Protein AF-J1HKT1-F1 (afdb_monomer_lite)

Organism: NCBI:txid1125718

pLDDT: mean 76.7, std 12.12, range [50.19, 95.56]

Radius of gyration: 25.38 Å; chains: 1; bounding box: 54×36×67 Å

InterPro domains:
  IPR025329 Protein of unknown function DUF4235 [PF14019] (13-84)

Sequence (105 aa):
MSNDTDKHNDLAWTAASALIMLASGVVAEKIVAVGWQTMTGRPAPKDDDKLLSYQLGEVAAFAIVSGAVMSLTRQLTLRQAAKWREGRELRLAGRRATAVKTLEA

Foldseek 3Di:
DDDPVVVVVVVVVVVVVVVCVVVCVVVVQVCVQVVCCVVPVDGDDPDPPPVPVCVVVVVVVCCVVVVVVVVVVVVVVVVVVVVVVVVVVVVVVVVVVVVVVVVVD

Structure (mmCIF, N/CA/C/O backbone):
data_AF-J1HKT1-F1
#
_entry.id   AF-J1HKT1-F1
#
loop_
_atom_site.group_PDB
_atom_site.id
_atom_site.type_symbol
_atom_site.label_atom_id
_atom_site.label_alt_id
_atom_site.label_comp_id
_atom_site.label_asym_id
_atom_site.label_entity_id
_atom_site.label_seq_id
_atom_site.pdbx_PDB_ins_code
_atom_site.Cartn_x
_atom_site.Cartn_y
_atom_site.Cartn_z
_atom_site.occupancy
_atom_site.B_iso_or_equiv
_atom_site.auth_seq_id
_atom_site.auth_comp_id
_atom_site.auth_asym_id
_atom_site.auth_atom_id
_atom_site.pdbx_PDB_model_num
ATOM 1 N N . MET A 1 1 ? -4.629 20.691 -35.769 1.00 50.19 1 MET A N 1
ATOM 2 C CA . MET A 1 1 ? -5.943 20.051 -35.564 1.00 50.19 1 MET A CA 1
ATOM 3 C C . MET A 1 1 ? -5.745 18.821 -34.675 1.00 50.19 1 MET A C 1
ATOM 5 O O . MET A 1 1 ? -5.502 17.752 -35.206 1.00 50.19 1 MET A O 1
ATOM 9 N N . SER A 1 2 ? -5.706 18.993 -33.347 1.00 52.00 2 SER A N 1
ATOM 10 C CA . SER A 1 2 ? -5.738 17.916 -32.334 1.00 52.00 2 SER A CA 1
ATOM 11 C C . SER A 1 2 ? -5.829 18.591 -30.959 1.00 52.00 2 SER A C 1
ATOM 13 O O . SER A 1 2 ? -4.817 19.072 -30.466 1.00 52.00 2 SER A O 1
ATOM 15 N N . ASN A 1 3 ? -7.035 18.801 -30.422 1.00 59.88 3 ASN A N 1
ATOM 16 C CA . ASN A 1 3 ? -7.208 19.326 -29.052 1.00 59.88 3 ASN A CA 1
ATOM 17 C C . ASN A 1 3 ? -8.564 18.971 -28.396 1.00 59.88 3 ASN A C 1
ATOM 19 O O . ASN A 1 3 ? -8.843 19.420 -27.287 1.00 59.88 3 ASN A O 1
ATOM 23 N N . ASP A 1 4 ? -9.437 18.206 -29.062 1.00 63.81 4 ASP A N 1
ATOM 24 C CA . ASP A 1 4 ? -10.719 17.774 -28.476 1.00 63.81 4 ASP A CA 1
ATOM 25 C C . ASP A 1 4 ? -10.661 16.345 -27.929 1.00 63.81 4 ASP A C 1
ATOM 27 O O . ASP A 1 4 ? -11.217 16.065 -26.869 1.00 63.81 4 ASP A O 1
ATOM 31 N N . THR A 1 5 ? -9.908 15.450 -28.574 1.00 68.31 5 THR A N 1
ATOM 32 C CA . THR A 1 5 ? -9.759 14.053 -28.138 1.00 68.31 5 THR A CA 1
ATOM 33 C C . THR A 1 5 ? -9.100 13.932 -26.760 1.00 68.31 5 THR A C 1
ATOM 35 O O . THR A 1 5 ? -9.460 13.056 -25.976 1.00 68.31 5 THR A O 1
ATOM 38 N N . ASP A 1 6 ? -8.180 14.843 -26.433 1.00 69.94 6 ASP A N 1
ATOM 39 C CA . ASP A 1 6 ? -7.444 14.829 -25.166 1.00 69.94 6 ASP A CA 1
ATOM 40 C C . ASP A 1 6 ? -8.334 15.220 -23.982 1.00 69.94 6 ASP A C 1
ATOM 42 O O . ASP A 1 6 ? -8.284 14.576 -22.940 1.00 69.94 6 ASP A O 1
ATOM 46 N N . LYS A 1 7 ? -9.230 16.201 -24.157 1.00 72.56 7 LYS A N 1
ATOM 47 C CA . LYS A 1 7 ? -10.152 16.642 -23.096 1.00 72.56 7 LYS A CA 1
ATOM 48 C C . LYS A 1 7 ? -11.159 15.560 -22.728 1.00 72.56 7 LYS A C 1
ATOM 50 O O . LYS A 1 7 ? -11.441 15.354 -21.553 1.00 72.56 7 LYS A O 1
ATOM 55 N N . HIS A 1 8 ? -11.703 14.857 -23.722 1.00 74.62 8 HIS A N 1
ATOM 56 C CA . HIS A 1 8 ? -12.643 13.764 -23.469 1.00 74.62 8 HIS A CA 1
ATOM 57 C C . HIS A 1 8 ? -11.978 12.595 -22.735 1.00 74.62 8 HIS A C 1
ATOM 59 O O . HIS A 1 8 ? -12.575 12.034 -21.815 1.00 74.62 8 HIS A O 1
ATOM 65 N N . ASN A 1 9 ? -10.734 12.272 -23.088 1.00 81.25 9 ASN A N 1
ATOM 66 C CA . ASN A 1 9 ? -9.964 11.244 -22.394 1.00 81.25 9 ASN A CA 1
ATOM 67 C C . ASN A 1 9 ? -9.575 11.667 -20.971 1.00 81.25 9 ASN A C 1
ATOM 69 O O . ASN A 1 9 ? -9.656 10.851 -20.056 1.00 81.25 9 ASN A O 1
ATOM 73 N N . ASP A 1 10 ? -9.215 12.932 -20.763 1.00 84.12 10 ASP A N 1
ATOM 74 C CA . ASP A 1 10 ? -8.843 13.462 -19.448 1.00 84.12 10 ASP A CA 1
ATOM 75 C C . ASP A 1 10 ? -10.047 13.512 -18.488 1.00 84.12 10 ASP A C 1
ATOM 77 O O . ASP A 1 10 ? -9.946 13.149 -17.313 1.00 84.12 10 ASP A O 1
ATOM 81 N N . LEU A 1 11 ? -11.232 13.849 -19.009 1.00 85.44 11 LEU A N 1
ATOM 82 C CA . LEU A 1 11 ? -12.495 13.786 -18.268 1.00 85.44 11 LEU A CA 1
ATOM 83 C C . LEU A 1 11 ? -12.888 12.345 -17.923 1.00 85.44 11 LEU A C 1
ATOM 85 O O . LEU A 1 11 ? -13.293 12.077 -16.791 1.00 85.44 11 LEU A O 1
ATOM 89 N N . ALA A 1 12 ? -12.741 11.408 -18.864 1.00 87.56 12 ALA A N 1
ATOM 90 C CA . ALA A 1 12 ? -12.998 9.990 -18.615 1.00 87.56 12 ALA A CA 1
ATOM 91 C C . ALA A 1 12 ? -12.036 9.416 -17.562 1.00 87.56 12 ALA A C 1
ATOM 93 O O . ALA A 1 12 ? -12.460 8.691 -16.661 1.00 87.56 12 ALA A O 1
ATOM 94 N N . TRP A 1 13 ? -10.756 9.785 -17.632 1.00 89.25 13 TRP A N 1
ATOM 95 C CA . TRP A 1 13 ? -9.741 9.382 -16.664 1.00 89.25 13 TRP A CA 1
ATOM 96 C C . TRP A 1 13 ? -9.990 9.976 -15.273 1.00 89.25 13 TRP A C 1
ATOM 98 O O . TRP A 1 13 ? -9.895 9.272 -14.264 1.00 89.25 13 TRP A O 1
ATOM 108 N N . THR A 1 14 ? -10.375 11.249 -15.207 1.00 90.00 14 THR A N 1
ATOM 109 C CA . THR A 1 14 ? -10.722 11.924 -13.950 1.00 90.00 14 THR A CA 1
ATOM 110 C C . THR A 1 14 ? -11.963 11.300 -13.313 1.00 90.00 14 THR A C 1
ATOM 112 O O . THR A 1 14 ? -11.959 11.003 -12.117 1.00 90.00 14 THR A O 1
ATOM 115 N N . ALA A 1 15 ? -13.004 11.023 -14.104 1.00 90.56 15 ALA A N 1
ATOM 116 C CA . ALA A 1 15 ? -14.214 10.356 -13.629 1.00 90.56 15 ALA A CA 1
ATOM 117 C C . ALA A 1 15 ? -13.925 8.930 -13.136 1.00 90.56 15 ALA A C 1
ATOM 119 O O . ALA A 1 15 ? -14.380 8.547 -12.058 1.00 90.56 15 ALA A O 1
ATOM 120 N N . ALA A 1 16 ? -13.119 8.164 -13.876 1.00 89.19 16 ALA A N 1
ATOM 121 C CA . ALA A 1 16 ? -12.675 6.841 -13.450 1.00 89.19 16 ALA A CA 1
ATOM 122 C C . ALA A 1 16 ? -11.882 6.910 -12.136 1.00 89.19 16 ALA A C 1
ATOM 124 O O . ALA A 1 16 ? -12.144 6.131 -11.223 1.00 89.19 16 ALA A O 1
ATOM 125 N N . SER A 1 17 ? -10.972 7.876 -11.998 1.00 90.94 17 SER A N 1
ATOM 126 C CA . SER A 1 17 ? -10.177 8.070 -10.780 1.00 90.94 17 SER A CA 1
ATOM 127 C C . SER A 1 17 ? -11.056 8.409 -9.573 1.00 90.94 17 SER A C 1
ATOM 129 O O . SER A 1 17 ? -10.889 7.825 -8.502 1.00 90.94 17 SER A O 1
ATOM 131 N N . ALA A 1 18 ? -12.045 9.288 -9.751 1.00 88.75 18 ALA A N 1
ATOM 132 C CA . ALA A 1 18 ? -13.008 9.623 -8.706 1.00 88.75 18 ALA A CA 1
ATOM 133 C C . ALA A 1 18 ? -13.865 8.409 -8.303 1.00 88.75 18 ALA A C 1
ATOM 135 O O . ALA A 1 18 ? -14.049 8.145 -7.114 1.00 88.75 18 ALA A O 1
ATOM 136 N N . LEU A 1 19 ? -14.334 7.623 -9.277 1.00 87.44 19 LEU A N 1
ATOM 137 C CA . LEU A 1 19 ? -15.085 6.391 -9.019 1.00 87.44 19 LEU A CA 1
ATOM 138 C C . LEU A 1 19 ? -14.241 5.344 -8.291 1.00 87.44 19 LEU A C 1
ATOM 140 O O . LEU A 1 19 ? -14.737 4.695 -7.373 1.00 87.44 19 LEU A O 1
ATOM 144 N N . ILE A 1 20 ? -12.965 5.206 -8.652 1.00 89.25 20 ILE A N 1
ATOM 145 C CA . ILE A 1 20 ? -12.028 4.313 -7.966 1.00 89.25 20 ILE A CA 1
ATOM 146 C C . ILE A 1 20 ? -11.818 4.769 -6.519 1.00 89.25 20 ILE A C 1
ATOM 148 O O . ILE A 1 20 ? -11.839 3.928 -5.623 1.00 89.25 20 ILE A O 1
ATOM 152 N N . MET A 1 21 ? -11.673 6.073 -6.257 1.00 87.06 21 MET A N 1
ATOM 153 C CA . MET A 1 21 ? -11.562 6.585 -4.883 1.00 87.06 21 MET A CA 1
ATOM 154 C C . MET A 1 21 ? -12.814 6.276 -4.053 1.00 87.06 21 MET A C 1
ATOM 156 O O . MET A 1 21 ? -12.688 5.840 -2.910 1.00 87.06 21 MET A O 1
ATOM 160 N N . LEU A 1 22 ? -14.011 6.428 -4.627 1.00 85.62 22 LEU A N 1
ATOM 161 C CA . LEU A 1 22 ? -15.269 6.101 -3.945 1.00 85.62 22 LEU A CA 1
ATOM 162 C C . LEU A 1 22 ? -15.424 4.590 -3.706 1.00 85.62 22 LEU A C 1
ATOM 164 O O . LEU A 1 22 ? -15.772 4.167 -2.604 1.00 85.62 22 LEU A O 1
ATOM 168 N N . ALA A 1 23 ? -15.114 3.765 -4.707 1.00 83.81 23 ALA A N 1
ATOM 169 C CA . ALA A 1 23 ? -15.161 2.308 -4.589 1.00 83.81 23 ALA A CA 1
ATOM 170 C C . ALA A 1 23 ? -14.113 1.770 -3.599 1.00 83.81 23 ALA A C 1
ATOM 172 O O . ALA A 1 23 ? -14.369 0.783 -2.904 1.00 83.81 23 ALA A O 1
ATOM 173 N N . SER A 1 24 ? -12.961 2.439 -3.490 1.00 86.25 24 SER A N 1
ATOM 174 C CA . SER A 1 24 ? -11.894 2.095 -2.547 1.00 86.25 24 SER A CA 1
ATOM 175 C C . SER A 1 24 ? -12.387 2.105 -1.102 1.00 86.25 24 SER A C 1
ATOM 177 O O . SER A 1 24 ? -12.033 1.204 -0.352 1.00 86.25 24 SER A O 1
ATOM 179 N N . GLY A 1 25 ? -13.272 3.035 -0.722 1.00 80.62 25 GLY A N 1
ATOM 180 C CA . GLY A 1 25 ? -13.851 3.063 0.627 1.00 80.62 25 GLY A CA 1
ATOM 181 C C . GLY A 1 25 ? -14.598 1.771 0.982 1.00 80.62 25 GLY A C 1
ATOM 182 O O . GLY A 1 25 ? -14.365 1.180 2.033 1.00 80.62 25 GLY A O 1
ATOM 183 N N . VAL A 1 26 ? -15.427 1.269 0.061 1.00 80.88 26 VAL A N 1
ATOM 184 C CA . VAL A 1 26 ? -16.208 0.033 0.262 1.00 80.88 26 VAL A CA 1
ATOM 185 C C . VAL A 1 26 ? -15.310 -1.205 0.267 1.00 80.88 26 VAL A C 1
ATOM 187 O O . VAL A 1 26 ? -15.497 -2.131 1.060 1.00 80.88 26 VAL A O 1
ATOM 190 N N . VAL A 1 27 ? -14.318 -1.237 -0.623 1.00 84.12 27 VAL A N 1
ATOM 191 C CA . VAL A 1 27 ? -13.366 -2.350 -0.711 1.00 84.12 27 VAL A CA 1
ATOM 192 C C . VAL A 1 27 ? -12.431 -2.368 0.501 1.00 84.12 27 VAL A C 1
ATOM 194 O O . VAL A 1 27 ? -12.127 -3.447 1.011 1.00 84.12 27 VAL A O 1
ATOM 197 N N . ALA A 1 28 ? -12.027 -1.204 1.012 1.00 81.50 28 ALA A N 1
ATOM 198 C CA . ALA A 1 28 ? -11.182 -1.078 2.194 1.00 81.50 28 ALA A CA 1
ATOM 199 C C . ALA A 1 28 ? -11.835 -1.728 3.418 1.00 81.50 28 ALA A C 1
ATOM 201 O O . ALA A 1 28 ? -11.184 -2.529 4.086 1.00 81.50 28 ALA A O 1
ATOM 202 N N . GLU A 1 29 ? -13.129 -1.489 3.661 1.00 75.81 29 GLU A N 1
ATOM 203 C CA . GLU A 1 29 ? -13.850 -2.141 4.764 1.00 75.81 29 GLU A CA 1
ATOM 204 C C . GLU A 1 29 ? -13.840 -3.670 4.644 1.00 75.81 29 GLU A C 1
ATOM 206 O O . GLU A 1 29 ? -13.625 -4.374 5.633 1.00 75.81 29 GLU A O 1
ATOM 211 N N . LYS A 1 30 ? -14.032 -4.206 3.430 1.00 80.19 30 LYS A N 1
ATOM 212 C CA . LYS A 1 30 ? -13.982 -5.656 3.188 1.00 80.19 30 LYS A CA 1
ATOM 213 C C . LYS A 1 30 ? -12.586 -6.217 3.417 1.00 80.19 30 LYS A C 1
ATOM 215 O O . LYS A 1 30 ? -12.461 -7.256 4.057 1.00 80.19 30 LYS A O 1
ATOM 220 N N . ILE A 1 31 ? -11.550 -5.540 2.928 1.00 84.62 31 ILE A N 1
ATOM 221 C CA . ILE A 1 31 ? -10.158 -5.968 3.107 1.00 84.62 31 ILE A CA 1
ATOM 222 C C . ILE A 1 31 ? -9.780 -5.954 4.588 1.00 84.62 31 ILE A C 1
ATOM 224 O O . ILE A 1 31 ? -9.183 -6.917 5.062 1.00 84.62 31 ILE A O 1
ATOM 228 N N . VAL A 1 32 ? -10.155 -4.911 5.331 1.00 81.06 32 VAL A N 1
ATOM 229 C CA . VAL A 1 32 ? -9.889 -4.815 6.773 1.00 81.06 32 VAL A CA 1
ATOM 230 C C . VAL A 1 32 ? -10.639 -5.907 7.534 1.00 81.06 32 VAL A C 1
ATOM 232 O O . VAL A 1 32 ? -10.028 -6.613 8.335 1.00 81.06 32 VAL A O 1
ATOM 235 N N . ALA A 1 33 ? -11.928 -6.109 7.251 1.00 76.31 33 ALA A N 1
ATOM 236 C CA . ALA A 1 33 ? -12.724 -7.150 7.897 1.00 76.31 33 ALA A CA 1
ATOM 237 C C . ALA A 1 33 ? -12.169 -8.557 7.623 1.00 76.31 33 ALA A C 1
ATOM 239 O O . ALA A 1 33 ? -12.013 -9.351 8.550 1.00 76.31 33 ALA A O 1
ATOM 240 N N . VAL A 1 34 ? -11.821 -8.851 6.366 1.00 81.25 34 VAL A N 1
ATOM 241 C CA . VAL A 1 34 ? -11.229 -10.135 5.968 1.00 81.25 34 VAL A CA 1
ATOM 242 C C . VAL A 1 34 ? -9.836 -10.299 6.566 1.00 81.25 34 VAL A C 1
ATOM 244 O O . VAL A 1 34 ? -9.531 -11.368 7.085 1.00 81.25 34 VAL A O 1
ATOM 247 N N . GLY A 1 35 ? -8.998 -9.263 6.549 1.00 82.19 35 GLY A N 1
ATOM 248 C CA . GLY A 1 35 ? -7.663 -9.293 7.145 1.00 82.19 35 GLY A CA 1
ATOM 249 C C . GLY A 1 35 ? -7.718 -9.561 8.648 1.00 82.19 35 GLY A C 1
ATOM 250 O O . GLY A 1 35 ? -7.015 -10.440 9.145 1.00 82.19 35 GLY A O 1
ATOM 251 N N . TRP A 1 36 ? -8.626 -8.885 9.356 1.00 80.19 36 TRP A N 1
ATOM 252 C CA . TRP A 1 36 ? -8.833 -9.087 10.786 1.00 80.19 36 TRP A CA 1
ATOM 253 C C . TRP A 1 36 ? -9.360 -10.486 11.102 1.00 80.19 36 TRP A C 1
ATOM 255 O O . TRP A 1 36 ? -8.824 -11.161 11.981 1.00 80.19 36 TRP A O 1
ATOM 265 N N . GLN A 1 37 ? -10.354 -10.961 10.349 1.00 77.62 37 GLN A N 1
ATOM 266 C CA . GLN A 1 37 ? -10.887 -12.312 10.502 1.00 77.62 37 GLN A CA 1
ATOM 267 C C . GLN A 1 37 ? -9.838 -13.380 10.172 1.00 77.62 37 GLN A C 1
ATOM 269 O O . GLN A 1 37 ? -9.779 -14.405 10.841 1.00 77.62 37 GLN A O 1
ATOM 274 N N . THR A 1 38 ? -8.979 -13.135 9.185 1.00 81.62 38 THR A N 1
ATOM 275 C CA . THR A 1 38 ? -7.909 -14.064 8.799 1.00 81.62 38 THR A CA 1
ATOM 276 C C . THR A 1 38 ? -6.829 -14.149 9.876 1.00 81.62 38 THR A C 1
ATOM 278 O O . THR A 1 38 ? -6.349 -15.238 10.171 1.00 81.62 38 THR A O 1
ATOM 281 N N . MET A 1 39 ? -6.457 -13.023 10.491 1.00 75.44 39 MET A N 1
ATOM 282 C CA . MET A 1 39 ? -5.417 -12.995 11.525 1.00 75.44 39 MET A CA 1
ATOM 283 C C . MET A 1 39 ? -5.918 -13.427 12.909 1.00 75.44 39 MET A C 1
ATOM 285 O O . MET A 1 39 ? -5.183 -14.080 13.644 1.00 75.44 39 MET A O 1
ATOM 289 N N . THR A 1 40 ? -7.147 -13.063 13.284 1.00 73.94 40 THR A N 1
ATOM 290 C CA . THR A 1 40 ? -7.673 -13.267 14.651 1.00 73.94 40 THR A CA 1
ATOM 291 C C . THR A 1 40 ? -8.751 -14.347 14.747 1.00 73.94 40 THR A C 1
ATOM 293 O O . THR A 1 40 ? -9.124 -14.746 15.851 1.00 73.94 40 THR A O 1
ATOM 296 N N . GLY A 1 41 ? -9.285 -14.815 13.614 1.00 67.38 41 GLY A N 1
ATOM 297 C CA . GLY A 1 41 ? -10.392 -15.774 13.556 1.00 67.38 41 GLY A CA 1
ATOM 298 C C . GLY A 1 41 ? -11.750 -15.205 13.982 1.00 67.38 41 GLY A C 1
ATOM 299 O O . GLY A 1 41 ? -12.726 -15.952 14.031 1.00 67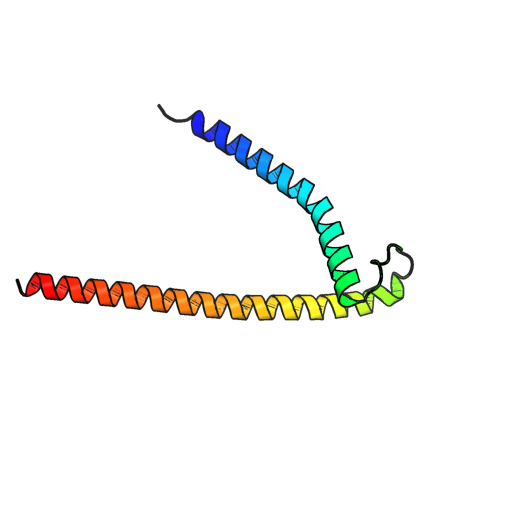.38 41 GLY A O 1
ATOM 300 N N . ARG A 1 42 ? -11.840 -13.909 14.312 1.00 63.09 42 ARG A N 1
ATOM 301 C CA . ARG A 1 42 ? -13.055 -13.253 14.823 1.00 63.09 42 ARG A CA 1
ATOM 302 C C . ARG A 1 42 ? -13.467 -12.081 13.922 1.00 63.09 42 ARG A C 1
ATOM 304 O O . ARG A 1 42 ? -12.591 -11.447 13.336 1.00 63.09 42 ARG A O 1
ATOM 311 N N . PRO A 1 43 ? -14.773 -11.779 13.786 1.00 59.94 43 PRO A N 1
ATOM 312 C CA . PRO A 1 43 ? -15.229 -10.622 13.015 1.00 59.94 43 PRO A CA 1
ATOM 313 C C . PRO A 1 43 ? -14.670 -9.317 13.605 1.00 59.94 43 PRO A C 1
ATOM 315 O O . PRO A 1 43 ? -14.569 -9.182 14.825 1.00 59.94 43 PRO A O 1
ATOM 318 N N . ALA A 1 44 ? -14.278 -8.381 12.731 1.00 53.69 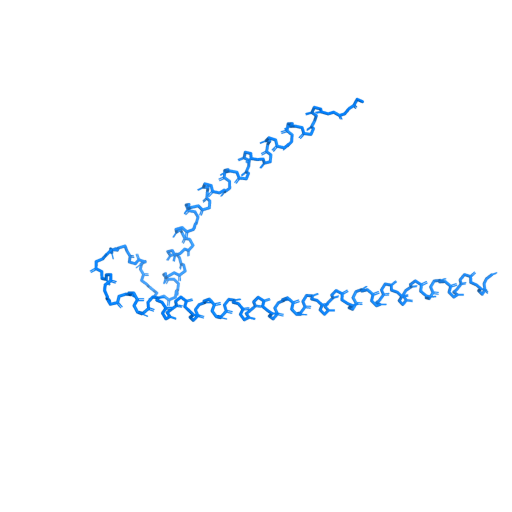44 ALA A N 1
ATOM 319 C CA . ALA A 1 44 ? -13.688 -7.098 13.116 1.00 53.69 44 ALA A CA 1
ATOM 320 C C . ALA A 1 44 ? -14.629 -6.319 14.057 1.00 53.69 44 ALA A C 1
ATOM 322 O O . ALA A 1 44 ? -15.778 -6.079 13.671 1.00 53.69 44 ALA A O 1
ATOM 323 N N . PRO A 1 45 ? -14.177 -5.947 15.273 1.00 58.38 45 PRO A N 1
ATOM 324 C CA . PRO A 1 45 ? -14.983 -5.193 16.224 1.00 58.38 45 PRO A CA 1
ATOM 325 C C . PRO A 1 45 ? -15.405 -3.852 15.620 1.00 58.38 45 PRO A C 1
ATOM 327 O O . PRO A 1 45 ? -14.570 -3.013 15.295 1.00 58.38 45 PRO A O 1
ATOM 330 N N . LYS A 1 46 ? -16.714 -3.672 15.467 1.00 58.09 46 LYS A N 1
ATOM 331 C CA . LYS A 1 46 ? -17.356 -2.362 15.416 1.00 58.09 46 LYS A CA 1
ATOM 332 C C . LYS A 1 46 ? -17.709 -2.077 16.860 1.00 58.09 46 LYS A C 1
ATOM 334 O O . LYS A 1 46 ? -18.502 -2.852 17.363 1.00 58.09 46 LYS A O 1
ATOM 339 N N . ASP A 1 47 ? -17.053 -1.133 17.523 1.00 52.88 47 ASP A N 1
ATOM 340 C CA . ASP A 1 47 ? -17.635 -0.343 18.619 1.00 52.88 47 ASP A CA 1
ATOM 341 C C . ASP A 1 47 ? -16.571 0.601 19.203 1.00 52.88 47 ASP A C 1
ATOM 343 O O . ASP A 1 47 ? -15.508 0.183 19.668 1.00 52.88 47 ASP A O 1
ATOM 347 N N . ASP A 1 48 ? -16.906 1.889 19.167 1.00 53.81 48 ASP A N 1
ATOM 348 C CA . ASP A 1 48 ? -16.138 3.085 19.539 1.00 53.81 48 ASP A CA 1
ATOM 349 C C . ASP A 1 48 ? -15.818 3.230 21.048 1.00 53.81 48 ASP A C 1
ATOM 351 O O . ASP A 1 48 ? -15.418 4.297 21.509 1.00 53.81 48 ASP A O 1
ATOM 355 N N . ASP A 1 49 ? -15.963 2.190 21.871 1.00 53.09 49 ASP A N 1
ATOM 356 C CA . ASP A 1 49 ? -16.193 2.398 23.312 1.00 53.09 49 ASP A CA 1
ATOM 357 C C . ASP A 1 49 ? -14.959 2.336 24.237 1.00 53.09 49 ASP A C 1
ATOM 359 O O . ASP A 1 49 ? -15.094 2.287 25.461 1.00 53.09 49 ASP A O 1
ATOM 363 N N . LYS A 1 50 ? -13.722 2.344 23.711 1.00 51.16 50 LYS A N 1
ATOM 364 C CA . LYS A 1 50 ? -12.498 2.256 24.554 1.00 51.16 50 LYS A CA 1
ATOM 365 C C . LYS A 1 50 ? -11.386 3.242 24.200 1.00 51.16 50 LYS A C 1
ATOM 367 O O . LYS A 1 50 ? -10.207 2.913 24.294 1.00 51.16 50 LYS A O 1
ATOM 372 N N . LEU A 1 51 ? -11.744 4.479 23.871 1.00 53.53 51 LEU A N 1
ATOM 373 C CA . LEU A 1 51 ? -10.825 5.509 23.359 1.00 53.53 51 LEU A CA 1
ATOM 374 C C . LEU A 1 51 ? -9.612 5.834 24.261 1.00 53.53 51 LEU A C 1
ATOM 376 O O . LEU A 1 51 ? -8.583 6.278 23.755 1.00 53.53 51 LEU A O 1
ATOM 380 N N . LEU A 1 52 ? -9.679 5.591 25.578 1.00 53.22 52 LEU A N 1
ATOM 381 C CA . LEU A 1 52 ? -8.609 5.998 26.501 1.00 53.22 52 LEU A CA 1
ATOM 382 C C . LEU A 1 52 ? -7.486 4.959 26.667 1.00 53.22 52 LEU A C 1
ATOM 384 O O . LEU A 1 52 ? -6.319 5.327 26.761 1.00 53.22 52 LEU A O 1
ATOM 388 N N . SER A 1 53 ? -7.806 3.662 26.661 1.00 55.62 53 SER A N 1
ATOM 389 C CA . SER A 1 53 ? -6.788 2.598 26.662 1.00 55.62 53 SER A CA 1
ATOM 390 C C . SER A 1 53 ? -6.305 2.254 25.252 1.00 55.62 53 SER A C 1
ATOM 392 O O . SER A 1 53 ? -5.223 1.690 25.097 1.00 55.62 53 SER A O 1
ATOM 394 N N . TYR A 1 54 ? -7.093 2.603 24.228 1.00 54.56 54 TYR A N 1
ATOM 395 C CA . TYR A 1 54 ? -6.732 2.382 22.834 1.00 54.56 54 TYR A CA 1
ATOM 396 C C . TYR A 1 54 ? -5.664 3.376 22.370 1.00 54.56 54 TYR A C 1
ATOM 398 O O . TYR A 1 54 ? -4.691 2.918 21.809 1.00 54.56 54 TYR A O 1
ATOM 406 N N . GLN A 1 55 ? -5.709 4.672 22.713 1.00 64.69 55 GLN A N 1
ATOM 407 C CA . GLN A 1 55 ? -4.742 5.661 22.191 1.00 64.69 55 GLN A CA 1
ATOM 408 C C . GLN A 1 55 ? -3.254 5.306 22.389 1.00 64.69 55 GLN A C 1
ATOM 410 O O . GLN A 1 55 ? -2.471 5.430 21.453 1.00 64.69 55 GLN A O 1
ATOM 415 N N . LEU A 1 56 ? -2.834 4.831 23.568 1.00 72.50 56 LEU A N 1
A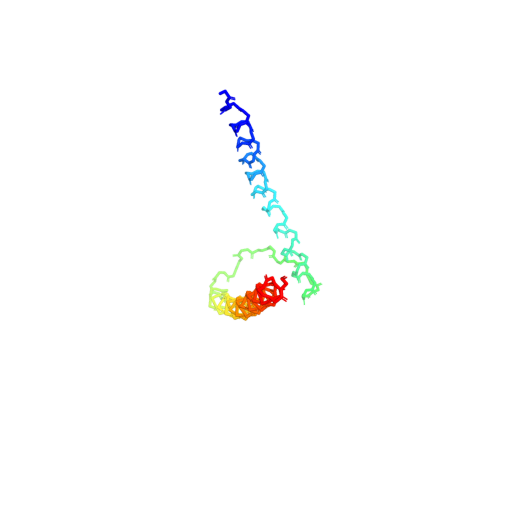TOM 416 C CA . LEU A 1 56 ? -1.431 4.430 23.789 1.00 72.50 56 LEU A CA 1
ATOM 417 C C . LEU A 1 56 ? -1.072 3.134 23.046 1.00 72.50 56 LEU A C 1
ATOM 419 O O . LEU A 1 56 ? 0.002 3.038 22.450 1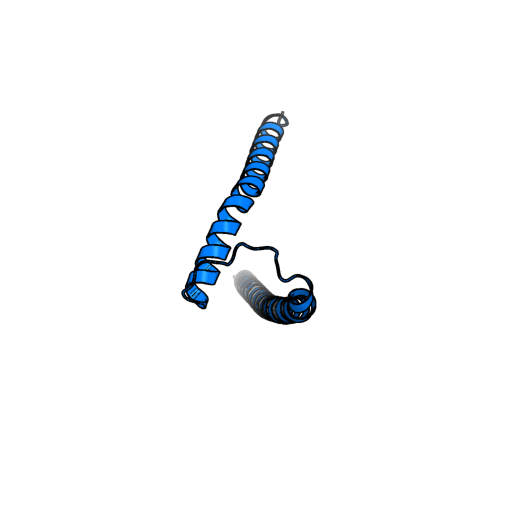.00 72.50 56 LEU A O 1
ATOM 423 N N . GLY A 1 57 ? -1.972 2.148 23.055 1.00 72.88 57 GLY A N 1
ATOM 424 C CA . GLY A 1 57 ? -1.792 0.894 22.321 1.00 72.88 57 GLY A CA 1
ATOM 425 C C . GLY A 1 57 ? -1.874 1.074 20.805 1.00 72.88 57 GLY A C 1
ATOM 426 O O . GLY A 1 57 ? -1.172 0.392 20.072 1.00 72.88 57 GLY A O 1
ATOM 427 N N . GLU A 1 58 ? -2.672 2.025 20.340 1.00 69.81 58 GLU A N 1
ATOM 428 C CA . GLU A 1 58 ? -2.921 2.366 18.946 1.00 69.81 58 GLU A CA 1
ATOM 429 C C . GLU A 1 58 ? -1.771 3.187 18.393 1.00 69.81 58 GLU A C 1
ATOM 431 O O . GLU A 1 58 ? -1.284 2.858 17.324 1.00 69.81 58 GLU A O 1
ATOM 436 N N . VAL A 1 59 ? -1.229 4.154 19.140 1.00 80.62 59 VAL A N 1
ATOM 437 C CA . VAL A 1 59 ? 0.016 4.832 18.747 1.00 80.62 59 VAL A CA 1
ATOM 438 C C . VAL A 1 59 ? 1.169 3.829 18.674 1.00 80.62 59 VAL A C 1
ATOM 440 O O . VAL A 1 59 ? 1.926 3.845 17.704 1.00 80.62 59 VAL A O 1
ATOM 443 N N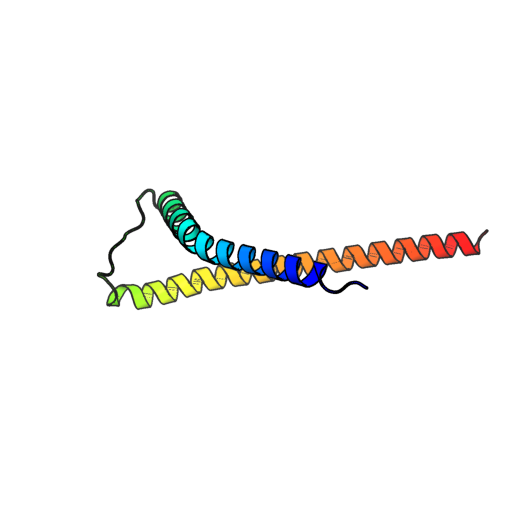 . ALA A 1 60 ? 1.292 2.915 19.642 1.00 83.06 60 ALA A N 1
ATOM 444 C CA . ALA A 1 60 ? 2.325 1.879 19.613 1.00 83.06 60 ALA A CA 1
ATOM 445 C C . ALA A 1 60 ? 2.124 0.887 18.453 1.00 83.06 60 ALA A C 1
ATOM 447 O O . ALA A 1 60 ? 3.069 0.590 17.722 1.00 83.06 60 ALA A O 1
ATOM 448 N N . ALA A 1 61 ? 0.899 0.409 18.234 1.00 81.69 61 ALA A N 1
ATOM 449 C CA . ALA A 1 61 ? 0.564 -0.484 17.131 1.00 81.69 61 ALA A CA 1
ATOM 450 C C . ALA A 1 61 ? 0.777 0.205 15.779 1.00 81.69 61 ALA A C 1
ATOM 452 O O . ALA A 1 61 ? 1.401 -0.367 14.889 1.00 81.69 61 ALA A O 1
ATOM 453 N N . PHE A 1 62 ? 0.344 1.456 15.643 1.00 82.19 62 PHE A N 1
ATOM 454 C CA . PHE A 1 62 ? 0.537 2.261 14.445 1.00 82.19 62 PHE A CA 1
ATOM 455 C C . PHE A 1 62 ? 2.020 2.512 14.186 1.00 82.19 62 PHE A C 1
ATOM 457 O O . PHE A 1 62 ? 2.453 2.411 13.042 1.00 82.19 62 PHE A O 1
ATOM 464 N N . ALA A 1 63 ? 2.822 2.766 15.224 1.00 89.75 63 ALA A N 1
ATOM 465 C CA . ALA A 1 63 ? 4.268 2.923 15.103 1.00 89.75 63 ALA A CA 1
ATOM 466 C C . ALA A 1 63 ? 4.956 1.622 14.668 1.00 89.75 63 ALA A C 1
ATOM 468 O O . ALA A 1 63 ? 5.821 1.658 13.795 1.00 89.75 63 ALA A O 1
ATOM 469 N N . ILE A 1 64 ? 4.557 0.472 15.215 1.00 91.31 64 ILE A N 1
ATOM 470 C CA . ILE A 1 64 ? 5.097 -0.836 14.819 1.00 91.31 64 ILE A CA 1
ATOM 471 C C . ILE A 1 64 ? 4.723 -1.149 13.367 1.00 91.31 64 ILE A C 1
ATOM 473 O O . ILE A 1 64 ? 5.594 -1.492 12.567 1.00 91.31 64 ILE A O 1
ATOM 477 N N . VAL A 1 65 ? 3.449 -0.984 13.006 1.00 91.06 65 VAL A N 1
ATOM 478 C CA . VAL A 1 65 ? 2.954 -1.225 11.644 1.00 91.06 65 VAL A CA 1
ATOM 479 C C . VAL A 1 65 ? 3.629 -0.272 10.659 1.00 91.06 65 VAL A C 1
ATOM 481 O O . VAL A 1 65 ? 4.179 -0.716 9.654 1.00 91.06 65 VAL A O 1
ATOM 484 N N . SER A 1 66 ? 3.678 1.022 10.970 1.00 91.69 66 SER A N 1
ATOM 485 C CA . SER A 1 66 ? 4.338 2.029 10.133 1.00 91.69 66 SER A CA 1
ATOM 486 C C . SER A 1 66 ? 5.837 1.770 10.018 1.00 91.69 66 SER A C 1
ATOM 488 O O . SER A 1 66 ? 6.391 1.842 8.924 1.00 91.69 66 SER A O 1
ATOM 490 N N . GLY A 1 67 ? 6.501 1.406 11.116 1.00 91.62 67 GLY A N 1
ATOM 491 C CA . GLY A 1 67 ? 7.915 1.039 11.129 1.00 91.62 67 GLY A CA 1
ATOM 492 C C . GLY A 1 67 ? 8.204 -0.182 10.255 1.00 91.62 67 GLY A C 1
ATOM 493 O O . GLY A 1 67 ? 9.175 -0.179 9.491 1.00 91.62 67 GLY A O 1
ATOM 494 N N . ALA A 1 68 ? 7.333 -1.193 10.292 1.00 92.69 68 ALA A N 1
ATOM 495 C CA . ALA A 1 68 ? 7.429 -2.373 9.439 1.00 92.69 68 ALA A CA 1
ATOM 496 C C . ALA A 1 68 ? 7.221 -2.022 7.956 1.00 92.69 68 ALA A C 1
ATOM 498 O O . ALA A 1 68 ? 8.054 -2.375 7.119 1.00 92.69 68 ALA A O 1
ATOM 499 N N . VAL A 1 69 ? 6.169 -1.263 7.627 1.00 94.56 69 VAL A N 1
ATOM 500 C CA . VAL A 1 69 ? 5.880 -0.818 6.252 1.00 94.56 69 VAL A CA 1
ATOM 501 C C . VAL A 1 69 ? 7.020 0.038 5.698 1.00 94.56 69 VAL A C 1
ATOM 503 O O . VAL A 1 69 ? 7.483 -0.199 4.580 1.00 94.56 69 VAL A O 1
ATOM 506 N N . MET A 1 70 ? 7.528 0.994 6.475 1.00 93.50 70 MET A N 1
ATOM 507 C CA . MET A 1 70 ? 8.647 1.855 6.081 1.00 93.50 70 MET A CA 1
ATOM 508 C C . MET A 1 70 ? 9.928 1.040 5.851 1.00 93.50 70 MET A C 1
ATOM 510 O O . MET A 1 70 ? 10.658 1.273 4.884 1.00 93.50 70 MET A O 1
ATOM 514 N N . SER A 1 71 ? 10.181 0.038 6.698 1.00 91.62 71 SER A N 1
ATOM 515 C CA . SER A 1 71 ? 11.329 -0.865 6.557 1.00 91.62 71 SER A CA 1
ATOM 516 C C . SER A 1 71 ? 11.245 -1.693 5.277 1.00 91.62 71 SER A C 1
ATOM 518 O O . SER A 1 71 ? 12.214 -1.752 4.516 1.00 91.62 71 SER A O 1
ATOM 520 N N . LEU A 1 72 ? 10.077 -2.271 4.990 1.00 93.44 72 LEU A N 1
ATOM 521 C CA . LEU A 1 72 ? 9.826 -2.993 3.742 1.00 93.44 72 LEU A CA 1
ATOM 522 C C . LEU A 1 72 ? 9.971 -2.071 2.528 1.00 93.44 72 LEU A C 1
ATOM 524 O O . LEU A 1 72 ? 10.655 -2.419 1.568 1.00 93.44 72 LEU A O 1
ATOM 528 N N . THR A 1 73 ? 9.413 -0.863 2.596 1.00 95.56 73 THR A N 1
ATOM 529 C CA . THR A 1 73 ? 9.506 0.140 1.525 1.00 95.56 73 THR A CA 1
ATOM 530 C C . THR A 1 73 ? 10.960 0.488 1.216 1.00 95.56 73 THR A C 1
ATOM 532 O O . THR A 1 73 ? 11.361 0.492 0.049 1.00 95.56 73 THR A O 1
ATOM 535 N N . ARG A 1 74 ? 11.791 0.710 2.243 1.00 88.56 74 ARG A N 1
ATOM 536 C CA . ARG A 1 74 ? 13.232 0.949 2.074 1.00 88.56 74 ARG A CA 1
ATOM 537 C C . ARG A 1 74 ? 13.923 -0.244 1.416 1.00 88.56 74 ARG A C 1
ATOM 539 O O . ARG A 1 74 ? 14.702 -0.046 0.486 1.00 88.56 74 ARG A O 1
ATOM 546 N N . GLN A 1 75 ? 13.642 -1.467 1.862 1.00 90.94 75 GLN A N 1
ATOM 547 C CA . GLN A 1 75 ? 14.253 -2.669 1.285 1.00 90.94 75 GLN A CA 1
ATOM 548 C C . GLN A 1 75 ? 13.865 -2.869 -0.182 1.00 90.94 75 GLN A C 1
ATOM 550 O O . GLN A 1 75 ? 14.731 -3.147 -1.014 1.00 90.94 75 GLN A O 1
ATOM 555 N N . LEU A 1 76 ? 12.589 -2.683 -0.515 1.00 90.69 76 LEU A N 1
ATOM 556 C CA . LEU A 1 76 ? 12.102 -2.764 -1.889 1.00 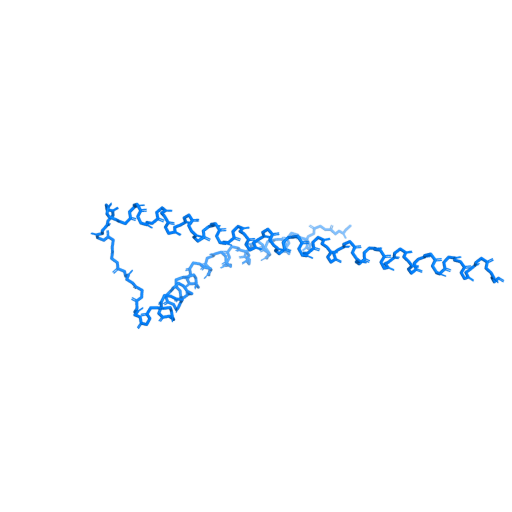90.69 76 LEU A CA 1
ATOM 557 C C . LEU A 1 76 ? 12.723 -1.671 -2.755 1.00 90.69 76 LEU A C 1
ATOM 559 O O . LEU A 1 76 ? 13.228 -1.970 -3.831 1.00 90.69 76 LEU A O 1
ATOM 563 N N . THR A 1 77 ? 12.790 -0.436 -2.257 1.00 92.81 77 THR A N 1
ATOM 564 C CA . THR A 1 77 ? 13.425 0.684 -2.967 1.00 92.81 77 THR A CA 1
ATOM 565 C C . THR A 1 77 ? 14.894 0.395 -3.264 1.00 92.81 77 THR A C 1
ATOM 567 O O . THR A 1 77 ? 15.344 0.591 -4.392 1.00 92.81 77 THR A O 1
ATOM 570 N N . LEU A 1 78 ? 15.647 -0.120 -2.287 1.00 91.06 78 LEU A N 1
ATOM 571 C CA . LEU A 1 78 ? 17.053 -0.484 -2.476 1.00 91.06 78 LEU A CA 1
ATOM 572 C C . LEU A 1 78 ? 17.218 -1.634 -3.479 1.00 91.06 78 LEU A C 1
ATOM 574 O O . LEU A 1 78 ? 18.065 -1.542 -4.369 1.00 91.06 78 LEU A O 1
ATOM 578 N N . ARG A 1 79 ? 16.381 -2.678 -3.398 1.00 85.19 79 ARG A N 1
ATOM 579 C CA . ARG A 1 79 ? 16.368 -3.781 -4.378 1.00 85.19 79 ARG A CA 1
ATOM 580 C C . ARG A 1 79 ? 16.039 -3.289 -5.786 1.00 85.19 79 ARG A C 1
ATOM 582 O O . ARG A 1 79 ? 16.663 -3.713 -6.755 1.00 85.19 79 ARG A O 1
ATOM 589 N N . GLN A 1 80 ? 15.090 -2.370 -5.906 1.00 85.94 80 GLN A N 1
ATOM 590 C CA . GLN A 1 80 ? 14.675 -1.807 -7.186 1.00 85.94 80 GLN A CA 1
ATOM 591 C C . GLN A 1 80 ? 15.763 -0.906 -7.781 1.00 85.94 80 GLN A C 1
ATOM 593 O O . GLN A 1 80 ? 16.049 -0.986 -8.976 1.00 85.94 80 GLN A O 1
ATOM 598 N N . ALA A 1 81 ? 16.426 -0.106 -6.942 1.00 83.88 81 ALA A N 1
ATOM 599 C CA . ALA A 1 81 ? 17.564 0.713 -7.341 1.00 83.88 81 ALA A CA 1
ATOM 600 C C . ALA A 1 81 ? 18.758 -0.142 -7.797 1.00 83.88 81 ALA A C 1
ATOM 602 O O . ALA A 1 81 ? 19.416 0.217 -8.774 1.00 83.88 81 ALA A O 1
ATOM 603 N N . ALA A 1 82 ? 19.026 -1.271 -7.132 1.00 76.44 82 ALA A N 1
ATOM 604 C CA . ALA A 1 82 ? 20.058 -2.222 -7.548 1.00 76.44 82 ALA A CA 1
ATOM 605 C C . ALA A 1 82 ? 19.742 -2.821 -8.929 1.00 76.44 82 ALA A C 1
ATOM 607 O O . ALA A 1 82 ? 20.533 -2.666 -9.860 1.00 76.44 82 ALA A O 1
ATOM 608 N N . LYS A 1 83 ? 18.528 -3.359 -9.108 1.00 78.44 83 LYS A N 1
ATOM 609 C CA . LYS A 1 83 ? 18.065 -3.926 -10.387 1.00 78.44 83 LYS A CA 1
ATOM 610 C C . LYS A 1 83 ? 18.140 -2.920 -11.542 1.00 78.44 83 LYS A C 1
ATOM 612 O O . LYS A 1 83 ? 18.461 -3.270 -12.677 1.00 78.44 83 LYS A O 1
ATOM 617 N N . TRP A 1 84 ? 17.849 -1.650 -11.267 1.00 78.12 84 TRP A N 1
ATOM 618 C CA . TRP A 1 84 ? 17.910 -0.603 -12.282 1.00 78.12 84 TRP A CA 1
ATOM 619 C C . TRP A 1 84 ? 19.346 -0.242 -12.692 1.00 78.12 84 TRP A C 1
ATOM 621 O O . TRP A 1 84 ? 19.588 0.062 -13.862 1.00 78.12 84 TRP A O 1
ATOM 631 N N . ARG A 1 85 ? 20.318 -0.299 -11.770 1.00 72.50 85 ARG A N 1
ATOM 632 C CA . ARG A 1 85 ? 21.738 -0.100 -12.113 1.00 72.50 85 ARG A CA 1
ATOM 633 C C . ARG A 1 85 ? 22.278 -1.255 -12.952 1.00 72.50 85 ARG A C 1
ATOM 635 O O . ARG A 1 85 ? 22.844 -0.981 -14.007 1.00 72.50 85 ARG A O 1
ATOM 642 N N . GLU A 1 86 ? 21.998 -2.497 -12.569 1.00 73.69 86 GLU A N 1
ATOM 643 C CA . GLU A 1 86 ? 22.381 -3.692 -13.340 1.00 73.69 86 GLU A CA 1
ATOM 644 C C . GLU A 1 86 ? 21.826 -3.642 -14.773 1.00 73.69 86 GLU A C 1
ATOM 646 O O . GLU A 1 86 ? 22.553 -3.841 -15.747 1.00 73.69 86 GLU A O 1
ATOM 651 N N . GLY A 1 87 ? 20.553 -3.262 -14.932 1.00 74.69 87 GLY A N 1
ATOM 652 C CA . GLY A 1 87 ? 19.939 -3.098 -16.252 1.00 74.69 87 GLY A CA 1
ATOM 653 C C . GLY A 1 87 ? 20.602 -2.016 -17.117 1.00 74.69 87 GLY A C 1
ATOM 654 O O . GLY A 1 87 ? 20.642 -2.143 -18.344 1.00 74.69 87 GLY A O 1
ATOM 655 N N . ARG A 1 88 ? 21.159 -0.958 -16.511 1.00 72.88 88 ARG A N 1
ATOM 656 C CA . ARG A 1 88 ? 21.907 0.075 -17.249 1.00 72.88 88 ARG A CA 1
ATOM 657 C C . ARG A 1 88 ? 23.310 -0.379 -17.623 1.00 72.88 88 ARG A C 1
ATOM 659 O O . ARG A 1 88 ? 23.740 -0.082 -18.735 1.00 72.88 88 ARG A O 1
ATOM 666 N N . GLU A 1 89 ? 23.995 -1.106 -16.751 1.00 69.88 89 GLU A N 1
ATOM 667 C CA . GLU A 1 89 ? 25.332 -1.638 -17.030 1.00 69.88 89 GLU A CA 1
ATOM 668 C C . GLU A 1 89 ? 25.300 -2.669 -18.159 1.00 69.88 89 GLU A C 1
ATOM 670 O O . GLU A 1 89 ? 26.080 -2.560 -19.104 1.00 69.88 89 GLU A O 1
ATOM 675 N N . LEU A 1 90 ? 24.312 -3.569 -18.163 1.00 72.81 90 LEU A N 1
ATOM 676 C CA . LEU A 1 90 ? 24.091 -4.513 -19.265 1.00 72.81 90 LEU A CA 1
ATOM 677 C C . LEU A 1 90 ? 23.786 -3.795 -20.590 1.00 72.81 90 LEU A C 1
ATOM 679 O O . LEU A 1 90 ? 24.298 -4.165 -21.648 1.00 72.81 90 LEU A O 1
ATOM 683 N N . ARG A 1 91 ? 23.000 -2.713 -20.542 1.00 69.88 91 ARG A N 1
ATOM 684 C CA . ARG A 1 91 ? 22.662 -1.907 -21.726 1.00 69.88 91 ARG A CA 1
ATOM 685 C C . ARG A 1 91 ? 23.855 -1.103 -22.256 1.00 69.88 91 ARG A C 1
ATOM 687 O O . ARG A 1 91 ? 23.888 -0.804 -23.449 1.00 69.88 91 ARG A O 1
ATOM 694 N N . LEU A 1 92 ? 24.819 -0.747 -21.407 1.00 76.81 92 LEU A N 1
ATOM 695 C CA . LEU A 1 92 ? 26.069 -0.084 -21.801 1.00 76.81 92 LEU A CA 1
ATOM 696 C C . LEU A 1 92 ? 27.110 -1.089 -22.310 1.00 76.81 92 LEU A C 1
ATOM 698 O O . LEU A 1 92 ? 27.775 -0.808 -23.308 1.00 76.81 92 LEU A O 1
ATOM 702 N N . ALA A 1 93 ? 27.201 -2.266 -21.689 1.00 75.12 93 ALA A N 1
ATOM 703 C CA . ALA A 1 93 ? 28.045 -3.368 -22.142 1.00 75.12 93 ALA A CA 1
ATOM 704 C C . ALA A 1 93 ? 27.634 -3.843 -23.545 1.00 75.12 93 ALA A C 1
ATOM 706 O O . ALA A 1 93 ? 28.482 -3.943 -24.430 1.00 75.12 93 ALA A O 1
ATOM 707 N N . GLY A 1 94 ? 26.329 -4.012 -23.787 1.00 77.31 94 GLY A N 1
ATOM 708 C CA . GLY A 1 94 ? 25.801 -4.327 -25.116 1.00 77.31 94 GLY A CA 1
ATOM 709 C C . GLY A 1 94 ? 26.140 -3.251 -26.148 1.00 77.31 94 GLY A C 1
ATOM 710 O O . GLY A 1 94 ? 26.649 -3.568 -27.216 1.00 77.31 94 GLY A O 1
ATOM 711 N N . ARG A 1 95 ? 25.957 -1.967 -25.806 1.00 76.00 95 ARG A N 1
ATOM 712 C CA . ARG A 1 95 ? 26.236 -0.843 -26.718 1.00 76.00 95 ARG A CA 1
ATOM 713 C C . ARG A 1 95 ? 27.723 -0.718 -27.070 1.00 76.00 95 ARG A C 1
ATOM 715 O O . ARG A 1 95 ? 28.048 -0.377 -28.202 1.00 76.00 95 ARG A O 1
ATOM 722 N N . ARG A 1 96 ? 28.619 -1.028 -26.125 1.00 73.88 96 ARG A N 1
ATOM 723 C CA . ARG A 1 96 ? 30.068 -1.114 -26.370 1.00 73.88 96 ARG A CA 1
ATOM 724 C C . ARG A 1 96 ? 30.428 -2.293 -27.266 1.00 73.88 96 ARG A C 1
ATOM 726 O O . ARG A 1 96 ? 31.183 -2.102 -28.209 1.00 73.88 96 ARG A O 1
ATOM 733 N N . ALA A 1 97 ? 29.861 -3.473 -27.022 1.00 74.12 97 ALA A N 1
ATOM 734 C CA . ALA A 1 97 ? 30.109 -4.650 -27.853 1.00 74.12 97 ALA A CA 1
ATOM 735 C C . ALA A 1 97 ? 29.647 -4.439 -29.305 1.00 74.12 97 ALA A C 1
ATOM 737 O O . ALA A 1 97 ? 30.335 -4.843 -30.238 1.00 74.12 97 ALA A O 1
ATOM 738 N N . THR A 1 98 ? 28.513 -3.759 -29.509 1.00 75.50 98 THR A N 1
ATOM 739 C CA . THR A 1 98 ? 28.046 -3.404 -30.857 1.00 75.50 98 THR A CA 1
ATOM 740 C C . THR A 1 98 ? 28.955 -2.368 -31.517 1.00 75.50 98 THR A C 1
ATOM 742 O O . THR A 1 98 ? 29.297 -2.541 -32.679 1.00 75.50 98 THR A O 1
ATOM 745 N N . ALA A 1 99 ? 29.390 -1.342 -30.775 1.00 75.56 99 ALA A N 1
ATOM 746 C CA . ALA A 1 99 ? 30.277 -0.299 -31.291 1.00 75.56 99 ALA A CA 1
ATOM 747 C C . ALA A 1 99 ? 31.659 -0.835 -31.701 1.00 75.56 99 ALA A C 1
ATOM 749 O O . ALA A 1 99 ? 32.175 -0.442 -32.741 1.00 75.56 99 ALA A O 1
ATOM 750 N N . VAL A 1 100 ? 32.237 -1.754 -30.920 1.00 71.38 100 VAL A N 1
ATOM 751 C CA . VAL A 1 100 ? 33.521 -2.397 -31.251 1.00 71.38 100 VAL A CA 1
ATOM 752 C C . VAL A 1 100 ? 33.390 -3.223 -32.531 1.00 71.38 100 VAL A C 1
ATOM 754 O O . VAL A 1 100 ? 34.194 -3.071 -33.441 1.00 71.38 100 VAL A O 1
ATOM 757 N N . LYS A 1 101 ? 32.312 -4.001 -32.667 1.00 70.81 101 LYS A N 1
ATOM 758 C CA . LYS A 1 101 ? 32.093 -4.855 -33.842 1.00 70.81 101 LYS A CA 1
ATOM 759 C C . LYS A 1 101 ? 31.880 -4.070 -35.145 1.00 70.81 101 LYS A C 1
ATOM 761 O O . LYS A 1 101 ? 32.216 -4.568 -36.209 1.00 70.81 101 LYS A O 1
ATOM 766 N N . THR A 1 102 ? 31.331 -2.856 -35.073 1.00 72.81 102 THR A N 1
ATOM 767 C CA . THR A 1 102 ? 31.190 -1.948 -36.229 1.00 72.81 102 THR A CA 1
ATOM 768 C C . THR A 1 102 ? 32.470 -1.205 -36.607 1.00 72.81 102 THR A C 1
ATOM 770 O O . THR A 1 102 ? 32.504 -0.601 -37.670 1.00 72.81 102 THR A O 1
ATOM 773 N N . LEU A 1 103 ? 33.490 -1.198 -35.747 1.00 69.38 103 LEU A N 1
ATOM 774 C CA . LEU A 1 103 ? 34.789 -0.578 -36.033 1.00 69.38 103 LEU A CA 1
ATOM 775 C C . LEU A 1 103 ? 35.798 -1.578 -36.618 1.00 69.38 103 LEU A C 1
ATOM 777 O O . LEU A 1 103 ? 36.818 -1.163 -37.157 1.00 69.38 103 LEU A O 1
ATOM 781 N N . GLU A 1 104 ? 35.519 -2.878 -36.503 1.00 61.16 104 GLU A N 1
ATOM 782 C CA . GLU A 1 104 ? 36.348 -3.973 -37.027 1.00 61.16 104 GLU A CA 1
ATOM 783 C C . GLU A 1 104 ? 35.851 -4.533 -38.379 1.00 61.16 104 GLU A C 1
ATOM 785 O O . GLU A 1 104 ? 36.419 -5.505 -38.875 1.00 61.16 104 GLU A O 1
ATOM 790 N N . ALA A 1 105 ? 34.800 -3.947 -38.967 1.00 57.47 105 ALA A N 1
ATOM 791 C CA . ALA A 1 105 ? 34.216 -4.321 -40.262 1.00 57.47 105 ALA A CA 1
ATOM 792 C C . ALA A 1 105 ? 34.451 -3.224 -41.307 1.00 57.47 105 ALA A C 1
ATOM 794 O O . ALA A 1 105 ? 34.681 -3.585 -42.483 1.00 57.47 105 ALA A O 1
#

Secondary structure (DSSP, 8-state):
--SSHHHHHHHHHHHHHHHHHHHHHHHHHHHHHHHHHHHHSSPPP---TTHHHHHHHHHHHHHHHHHHHHHHHHHHHHHHHHHHHHHHHHHHHHHHHHHHHHH--